Protein AF-A0A9J7DSN6-F1 (afdb_monomer_lite)

Radius of gyration: 28.39 Å; chains: 1; bounding box: 30×83×42 Å

Foldseek 3Di:
DVVVVVVVVVVVVVVVVVVVVVPPDPPPPPPVPPPPPDQLVVVLVPDDDPQCKFWWAFPVRDIDIDSDPSRVSVCCNPVVTDTDTDHPVSPPPPD

pLDDT: mean 81.46, std 17.18, range [42.59, 98.06]

Organism: Spodoptera litura (NCBI:txid69820)

Sequence (95 aa):
MIVRKVVTSLMLIGLAAEVWSHVEIEADDYFFPLEPEINYCKMSDQCWHDFVPICGQDVRGVTRIFNDNCDLFEYNCDEKRQYRHVKMDMCKVDS

Secondary structure (DSSP, 8-state):
-HHHHHHHHHHHHHHHHHHHHTT----S-----------HHHHHHT-------EEEE-TT--EEEESSHHHHHHHHHHTT--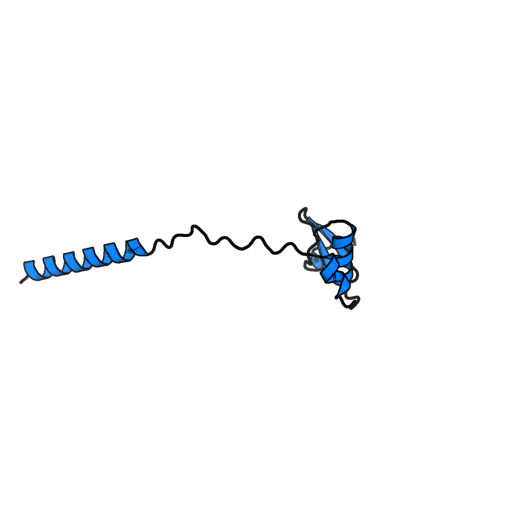-EEE-GGGS----

Structure (mmCIF, N/CA/C/O backbone):
data_AF-A0A9J7DSN6-F1
#
_entry.id   AF-A0A9J7DSN6-F1
#
loop_
_atom_site.group_PDB
_atom_site.id
_atom_site.type_symbol
_atom_site.label_atom_id
_atom_site.label_alt_id
_atom_site.label_comp_id
_atom_site.label_asym_id
_atom_site.label_entity_id
_atom_site.label_seq_id
_atom_site.pdbx_PDB_ins_code
_atom_site.Cartn_x
_atom_site.Cartn_y
_atom_site.Cartn_z
_atom_site.occupancy
_atom_site.B_iso_or_equiv
_atom_site.auth_seq_id
_atom_site.auth_comp_id
_atom_site.auth_asym_id
_atom_site.auth_atom_id
_atom_site.pdbx_PDB_model_num
ATOM 1 N N . MET A 1 1 ? -8.545 -75.964 20.159 1.00 61.34 1 MET A N 1
ATOM 2 C CA . MET A 1 1 ? -7.575 -74.844 20.037 1.00 61.34 1 MET A CA 1
ATOM 3 C C . MET A 1 1 ? -7.989 -73.784 19.016 1.00 61.34 1 MET A C 1
ATOM 5 O O . MET A 1 1 ? -7.808 -72.610 19.306 1.00 61.34 1 MET A O 1
ATOM 9 N N . ILE A 1 2 ? -8.564 -74.160 17.867 1.00 70.69 2 ILE A N 1
ATOM 10 C CA . ILE A 1 2 ? -8.971 -73.231 16.792 1.00 70.69 2 ILE A CA 1
ATOM 11 C C . ILE A 1 2 ? -10.031 -72.219 17.258 1.00 70.69 2 ILE A C 1
ATOM 13 O O . ILE A 1 2 ? -9.841 -71.023 17.087 1.00 70.69 2 ILE A O 1
ATOM 17 N N . VAL A 1 3 ? -11.074 -72.674 17.959 1.0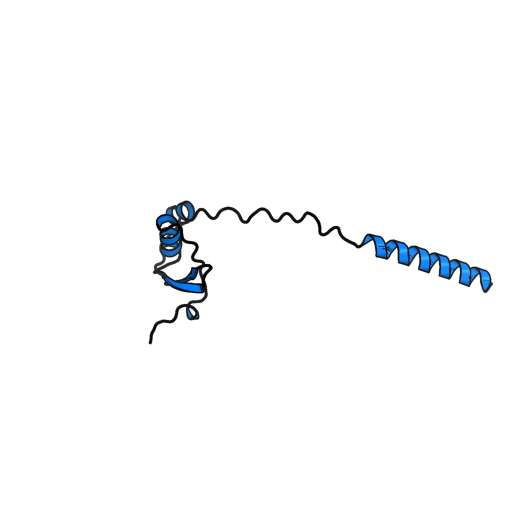0 72.00 3 VAL A N 1
ATOM 18 C CA . VAL A 1 3 ? -12.164 -71.808 18.457 1.00 72.00 3 VAL A CA 1
ATOM 19 C C . VAL A 1 3 ? -11.649 -70.695 19.378 1.00 72.00 3 VAL A C 1
ATOM 21 O O . VAL A 1 3 ? -12.048 -69.546 19.246 1.00 72.00 3 VAL A O 1
ATOM 24 N N . ARG A 1 4 ? -10.685 -71.006 20.255 1.00 71.50 4 ARG A N 1
ATOM 25 C CA . ARG A 1 4 ? -10.069 -70.019 21.157 1.00 71.50 4 ARG A CA 1
ATOM 26 C C . ARG A 1 4 ? -9.314 -68.934 20.387 1.00 71.50 4 ARG A C 1
ATOM 28 O O . ARG A 1 4 ? -9.447 -67.771 20.730 1.00 71.50 4 ARG A O 1
ATOM 35 N N . LYS A 1 5 ? -8.580 -69.318 19.333 1.00 70.44 5 LYS A N 1
ATOM 36 C CA . LYS A 1 5 ? -7.843 -68.381 18.468 1.00 70.44 5 LYS A CA 1
ATOM 37 C C . LYS A 1 5 ? -8.780 -67.471 17.670 1.00 70.44 5 LYS A C 1
ATOM 39 O O . LYS A 1 5 ? -8.499 -66.286 17.531 1.00 70.44 5 LYS A O 1
ATOM 44 N N . VAL A 1 6 ? -9.899 -68.014 17.187 1.00 76.56 6 VAL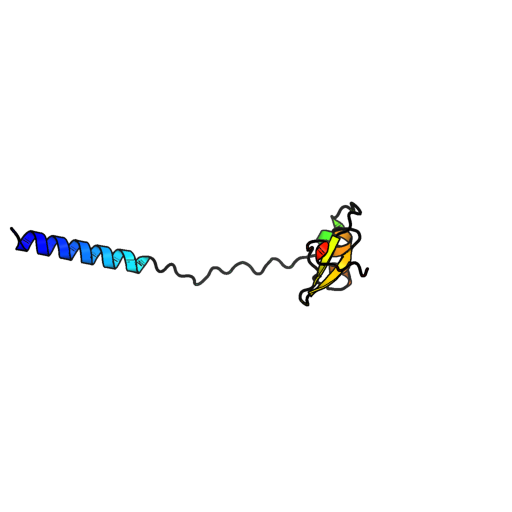 A N 1
ATOM 45 C CA . VAL A 1 6 ? -10.915 -67.252 16.444 1.00 76.56 6 VAL A CA 1
ATOM 46 C C . VAL A 1 6 ? -11.582 -66.212 17.346 1.00 76.56 6 VAL A C 1
ATOM 48 O O . VAL A 1 6 ? -11.664 -65.047 16.971 1.00 76.56 6 VAL A O 1
ATOM 51 N N . VAL A 1 7 ? -11.965 -66.595 18.568 1.00 77.75 7 VAL A N 1
ATOM 52 C CA . VAL A 1 7 ? -12.583 -65.676 19.539 1.00 77.75 7 VAL A CA 1
ATOM 53 C C . VAL A 1 7 ? -11.615 -64.569 19.964 1.00 77.75 7 VAL A C 1
ATOM 55 O O . VAL A 1 7 ? -12.002 -63.404 19.998 1.00 77.75 7 VAL A O 1
ATOM 58 N N . THR A 1 8 ? -10.344 -64.894 20.224 1.00 73.94 8 THR A N 1
ATOM 59 C CA . THR A 1 8 ? -9.341 -63.868 20.555 1.00 73.94 8 THR A CA 1
ATOM 60 C C . THR A 1 8 ? -9.077 -62.920 19.389 1.00 73.94 8 THR A C 1
ATOM 62 O O . THR A 1 8 ? -8.883 -61.731 19.610 1.00 73.94 8 THR A O 1
ATOM 65 N N . SER A 1 9 ? -9.101 -63.422 18.150 1.00 73.75 9 SER A N 1
ATOM 66 C CA . SER A 1 9 ? -8.902 -62.584 16.965 1.00 73.75 9 SER A CA 1
ATOM 67 C C . SER A 1 9 ? -10.075 -61.628 16.741 1.00 73.75 9 SER A C 1
ATOM 69 O O . SER A 1 9 ? -9.849 -60.468 16.425 1.00 73.75 9 SER A O 1
ATOM 71 N N . LEU A 1 10 ? -11.314 -62.086 16.945 1.00 75.50 10 LEU A N 1
ATOM 72 C CA . LEU A 1 10 ? -12.515 -61.250 16.826 1.00 75.50 10 LEU A CA 1
ATOM 73 C C . LEU A 1 10 ? -12.563 -60.146 17.891 1.00 75.50 10 LEU A C 1
ATOM 75 O O . LEU A 1 10 ? -12.901 -59.014 17.564 1.00 75.50 10 LEU A O 1
ATOM 79 N N . MET A 1 11 ? -12.159 -60.446 19.131 1.00 73.75 11 MET A N 1
ATOM 80 C CA . MET A 1 11 ? -12.051 -59.443 20.202 1.00 73.75 11 MET A CA 1
ATOM 81 C C . MET A 1 11 ? -11.028 -58.347 19.872 1.00 73.75 11 MET A C 1
ATOM 83 O O . MET A 1 11 ? -11.305 -57.170 20.077 1.00 73.75 11 MET A O 1
ATOM 87 N N . LEU A 1 12 ? -9.861 -58.715 19.326 1.00 71.12 12 LEU A N 1
ATOM 88 C CA . LEU A 1 12 ? -8.834 -57.744 18.926 1.00 71.12 12 LEU A CA 1
ATOM 89 C C . LEU A 1 12 ? -9.296 -56.853 17.766 1.00 71.12 12 LEU A C 1
ATOM 91 O O . LEU A 1 12 ? -9.023 -55.657 17.774 1.00 71.12 12 LEU A O 1
ATOM 95 N N . ILE A 1 13 ? -10.007 -57.423 16.789 1.00 71.25 13 ILE A N 1
ATOM 96 C CA . ILE A 1 13 ? -10.554 -56.666 15.655 1.00 71.25 13 ILE A CA 1
ATOM 97 C C . ILE A 1 13 ? -11.658 -55.706 16.126 1.00 71.25 13 ILE A C 1
ATOM 99 O O . ILE A 1 13 ? -11.680 -54.560 15.689 1.00 71.25 13 ILE A O 1
ATOM 103 N N . GLY A 1 14 ? -12.530 -56.141 17.044 1.00 67.69 14 GLY A N 1
ATOM 104 C CA . GLY A 1 14 ? -13.565 -55.287 17.638 1.00 67.69 14 GLY A CA 1
ATOM 105 C C . GLY A 1 14 ? -12.982 -54.101 18.412 1.00 67.69 14 GLY A C 1
ATOM 106 O O . GLY A 1 14 ? -13.364 -52.964 18.159 1.00 67.69 14 GLY A O 1
ATOM 107 N N . LEU A 1 15 ? -11.984 -54.346 19.270 1.00 63.44 15 LEU A N 1
ATOM 108 C CA . LEU A 1 15 ? -11.282 -53.285 20.005 1.00 63.44 15 LEU A CA 1
ATOM 109 C C . LEU A 1 15 ? -10.561 -52.301 19.070 1.00 63.44 15 LEU A C 1
ATOM 111 O O . LEU A 1 15 ? -10.580 -51.097 19.306 1.00 63.44 15 LEU A O 1
ATOM 115 N N . ALA A 1 16 ? -9.938 -52.790 17.992 1.00 63.62 16 ALA A N 1
ATOM 116 C CA . ALA A 1 16 ? -9.283 -51.924 17.012 1.00 63.62 16 ALA A CA 1
ATOM 117 C C . ALA A 1 16 ? -10.281 -51.023 16.261 1.00 63.62 16 ALA A C 1
ATOM 119 O O . ALA A 1 16 ? -9.949 -49.877 15.965 1.00 63.62 16 ALA A O 1
ATOM 120 N N . ALA A 1 17 ? -11.496 -51.511 15.986 1.00 60.16 17 ALA A N 1
ATOM 121 C CA . ALA A 1 17 ? -12.546 -50.721 15.345 1.00 60.16 17 ALA A CA 1
ATOM 122 C C . ALA A 1 17 ? -13.061 -49.585 16.249 1.00 60.16 17 ALA A C 1
ATOM 124 O O . ALA A 1 17 ? -13.272 -48.476 15.763 1.00 60.16 17 ALA A O 1
ATOM 125 N N . GLU A 1 18 ? -13.199 -49.819 17.560 1.00 58.09 18 GLU A N 1
ATOM 126 C CA . GLU A 1 18 ? -13.599 -48.774 18.518 1.00 58.09 18 GLU A CA 1
ATOM 127 C C . GLU A 1 18 ? -12.541 -47.663 18.634 1.00 58.09 18 GLU A C 1
ATOM 129 O O . GLU A 1 18 ? -12.885 -46.480 18.616 1.00 58.09 18 GLU A O 1
ATOM 134 N N . VAL A 1 19 ? -11.251 -48.027 18.659 1.00 58.31 19 VAL A N 1
ATOM 135 C CA . VAL A 1 19 ? -10.126 -47.072 18.726 1.00 58.31 19 VAL A CA 1
ATOM 136 C C . VAL A 1 19 ? -10.097 -46.121 17.523 1.00 58.31 19 VAL A C 1
ATOM 138 O O . VAL A 1 19 ? -9.736 -44.958 17.680 1.00 58.31 19 VAL A O 1
ATOM 141 N N . TRP A 1 20 ? -10.486 -46.584 16.332 1.00 56.34 20 TRP A N 1
ATOM 142 C CA . TRP A 1 20 ? -10.474 -45.753 15.120 1.00 56.34 20 TRP A CA 1
ATOM 143 C C . TRP A 1 20 ? -11.635 -44.752 15.071 1.00 56.34 20 TRP A C 1
ATOM 145 O O . TRP A 1 20 ? -11.488 -43.701 14.457 1.00 56.34 20 TRP A O 1
ATOM 155 N N . SER A 1 21 ? -12.754 -45.029 15.749 1.00 55.91 21 SER A N 1
ATOM 156 C CA . SER A 1 21 ? -13.906 -44.113 15.773 1.00 55.91 21 SER A CA 1
ATOM 157 C C . SER A 1 21 ? -13.707 -42.882 16.669 1.00 55.91 21 SER A C 1
ATOM 159 O O . SER A 1 21 ? -14.362 -41.868 16.471 1.00 55.91 21 SER A O 1
ATOM 161 N N . HIS A 1 22 ? -12.770 -42.933 17.623 1.00 55.31 22 HIS A N 1
ATOM 162 C CA . HIS A 1 22 ? -12.481 -41.817 18.533 1.00 55.31 22 HIS A CA 1
ATOM 163 C C . HIS A 1 22 ? -11.464 -40.801 17.983 1.00 55.31 22 HIS A C 1
ATOM 165 O O . HIS A 1 22 ? -11.069 -39.885 18.701 1.00 55.31 22 HIS A O 1
ATOM 171 N N . VAL A 1 23 ? -11.037 -40.943 16.723 1.00 48.75 23 VAL A N 1
ATOM 172 C CA . VAL A 1 23 ? -10.168 -39.973 16.031 1.00 48.75 23 VAL A CA 1
ATOM 173 C C . VAL A 1 23 ? -10.958 -39.202 14.965 1.00 48.75 23 VAL A C 1
ATOM 175 O O . VAL A 1 23 ? -10.435 -38.821 13.925 1.00 48.75 23 VAL A O 1
ATOM 178 N N . GLU A 1 24 ? -12.233 -38.927 15.221 1.00 56.25 24 GLU A N 1
ATOM 179 C CA . GLU A 1 24 ? -12.893 -37.761 14.636 1.00 56.25 24 GLU A CA 1
ATOM 180 C C . GLU A 1 24 ? -12.673 -36.605 15.611 1.00 56.25 24 GLU A C 1
ATOM 182 O O . GLU A 1 24 ? -13.427 -36.379 16.551 1.00 56.25 24 GLU A O 1
ATOM 187 N N . ILE A 1 25 ? -11.525 -35.948 15.438 1.00 55.12 25 ILE A N 1
ATOM 188 C CA . ILE A 1 25 ? -11.205 -34.680 16.087 1.00 55.12 25 ILE A CA 1
ATOM 189 C C . ILE A 1 25 ? -12.317 -33.707 15.691 1.00 55.12 25 ILE A C 1
ATOM 191 O O . ILE A 1 25 ? -12.457 -33.403 14.506 1.00 55.12 25 ILE A O 1
ATOM 195 N N . GLU A 1 26 ? -13.103 -33.258 16.670 1.00 54.59 26 GLU A N 1
ATOM 196 C CA . GLU A 1 26 ? -14.049 -32.151 16.532 1.00 54.59 26 GLU A CA 1
ATOM 197 C C . GLU A 1 26 ? -13.304 -30.969 15.892 1.00 54.59 26 GLU A C 1
ATOM 199 O O . GLU A 1 26 ? -12.445 -30.333 16.500 1.00 54.59 26 GLU A O 1
ATOM 204 N N . ALA A 1 27 ? -13.584 -30.731 14.611 1.00 57.41 27 ALA A N 1
ATOM 205 C CA . ALA A 1 27 ? -13.110 -29.575 13.856 1.00 57.41 27 ALA A CA 1
ATOM 206 C C . ALA A 1 27 ? -14.016 -28.350 14.076 1.00 57.41 27 ALA A C 1
ATOM 208 O O . ALA A 1 27 ? -13.937 -27.377 13.327 1.00 57.41 27 ALA A O 1
ATOM 209 N N . ASP A 1 28 ? -14.863 -28.406 15.100 1.00 57.91 28 ASP A N 1
ATOM 210 C CA . ASP A 1 28 ? -15.717 -27.319 15.533 1.00 57.91 28 ASP A CA 1
ATOM 211 C C . ASP A 1 28 ? -14.977 -26.579 16.658 1.00 57.91 28 ASP A C 1
ATOM 213 O O . ASP A 1 28 ? -14.627 -27.165 17.675 1.00 57.91 28 ASP A O 1
ATOM 217 N N . ASP A 1 29 ? -14.698 -25.294 16.433 1.00 53.66 29 ASP A N 1
ATOM 218 C CA . ASP A 1 29 ? -14.111 -24.324 17.377 1.00 53.66 29 ASP A CA 1
ATOM 219 C C . ASP A 1 29 ? -12.599 -24.051 17.321 1.00 53.66 29 ASP A C 1
ATOM 221 O O . ASP A 1 29 ? -12.055 -23.407 18.224 1.00 53.66 29 ASP A O 1
ATOM 225 N N . TYR A 1 30 ? -11.927 -24.292 16.188 1.00 51.22 30 TYR A N 1
ATOM 226 C CA . TYR A 1 30 ? -10.850 -23.358 15.813 1.00 51.22 30 TYR A CA 1
ATOM 227 C C . TYR A 1 30 ? -11.476 -22.040 15.340 1.00 51.22 30 TYR A C 1
ATOM 229 O O . TYR A 1 30 ? -11.422 -21.669 14.167 1.00 51.22 30 TYR A O 1
ATOM 237 N N . PHE A 1 31 ? -12.072 -21.311 16.290 1.00 54.84 31 PHE A N 1
ATOM 238 C CA . PHE A 1 31 ? -12.234 -19.869 16.212 1.00 54.84 31 PHE A CA 1
ATOM 239 C C . PHE A 1 31 ? -10.819 -19.294 16.165 1.00 54.84 31 PHE A C 1
ATOM 241 O O . PHE A 1 31 ? -10.219 -18.956 17.186 1.00 54.84 31 PHE A O 1
ATOM 248 N N . PHE A 1 32 ? -10.242 -19.253 14.963 1.00 54.88 32 PHE A N 1
ATOM 249 C CA . PHE A 1 32 ? -9.133 -18.361 14.691 1.00 54.88 32 PHE A CA 1
ATOM 250 C C . PHE A 1 32 ? -9.615 -16.987 15.147 1.00 54.88 32 PHE A C 1
ATOM 252 O O . PHE A 1 32 ? -10.655 -16.538 14.653 1.00 54.88 32 PHE A O 1
ATOM 259 N N . PRO A 1 33 ? -8.943 -16.347 16.122 1.00 59.00 33 PRO A N 1
ATOM 260 C CA . PRO A 1 33 ? -9.264 -14.979 16.472 1.00 59.00 33 PRO A CA 1
ATOM 261 C C . PRO A 1 33 ? -9.327 -14.209 15.161 1.00 59.00 33 PRO A C 1
ATOM 263 O O . PRO A 1 33 ? -8.376 -14.299 14.379 1.00 59.00 33 PRO A O 1
ATOM 266 N N . LEU A 1 34 ? -10.468 -13.554 14.904 1.00 59.28 34 LEU A N 1
ATOM 267 C CA . LEU A 1 34 ? -10.626 -12.563 13.840 1.00 59.28 34 LEU A CA 1
ATOM 268 C C . LEU A 1 34 ? -9.284 -11.850 13.709 1.00 59.28 34 LEU A C 1
ATOM 270 O O . LEU A 1 34 ? -8.801 -11.334 14.723 1.00 59.28 34 LEU A O 1
ATOM 274 N N . GLU A 1 35 ? -8.643 -11.949 12.538 1.00 60.19 35 GLU A N 1
ATOM 275 C CA . GLU A 1 35 ? -7.322 -11.358 12.314 1.00 60.19 35 GLU A CA 1
ATOM 276 C C . GLU A 1 35 ? -7.310 -9.975 12.973 1.00 60.19 35 GLU A C 1
ATOM 278 O O . GLU A 1 35 ? -8.257 -9.210 12.753 1.00 60.19 35 GLU A O 1
ATOM 283 N N . PRO A 1 36 ? -6.342 -9.683 13.863 1.00 63.84 36 PRO A N 1
ATOM 284 C CA . PRO A 1 36 ? -6.389 -8.468 14.660 1.00 63.84 36 PRO A CA 1
ATOM 285 C C . PRO A 1 36 ? -6.582 -7.283 13.721 1.00 63.84 36 PRO A C 1
ATOM 287 O O . PRO A 1 36 ? -5.843 -7.164 12.742 1.00 63.84 36 PRO A O 1
ATOM 290 N N . GLU A 1 37 ? -7.585 -6.442 13.997 1.00 71.69 37 GLU A N 1
ATOM 291 C CA . GLU A 1 37 ? -7.865 -5.260 13.184 1.00 71.69 37 GLU A CA 1
ATOM 292 C C . GLU A 1 37 ? -6.559 -4.480 12.981 1.00 71.69 37 GLU A C 1
ATOM 294 O O . GLU A 1 37 ? -5.972 -3.945 13.929 1.00 71.69 37 GLU A O 1
ATOM 299 N N . ILE A 1 38 ? -6.056 -4.481 11.743 1.00 84.44 38 ILE A N 1
ATOM 300 C CA . ILE A 1 38 ? -4.748 -3.911 11.428 1.00 84.44 38 ILE A CA 1
ATOM 301 C C . ILE A 1 38 ? -4.849 -2.395 11.582 1.00 84.44 38 ILE A C 1
ATOM 303 O O . ILE A 1 38 ? -5.466 -1.704 10.770 1.00 84.44 38 ILE A O 1
ATOM 307 N N . ASN A 1 39 ? -4.226 -1.858 12.630 1.00 92.56 39 ASN A N 1
ATOM 308 C CA . ASN A 1 39 ? -4.164 -0.420 12.853 1.00 92.56 39 ASN A CA 1
ATOM 309 C C . ASN A 1 39 ? -3.002 0.191 12.058 1.00 92.56 39 ASN A C 1
ATOM 311 O O . ASN A 1 39 ? -1.909 0.399 12.588 1.00 92.56 39 ASN A O 1
ATOM 315 N N . TYR A 1 40 ? -3.257 0.489 10.784 1.00 95.44 40 TYR A N 1
ATOM 316 C CA . TYR A 1 40 ? -2.267 1.086 9.883 1.00 95.44 40 TYR A CA 1
ATOM 317 C C . TYR A 1 40 ? -1.718 2.424 10.384 1.00 95.44 40 TYR A C 1
ATOM 319 O O . TYR A 1 40 ? -0.533 2.687 10.223 1.00 95.44 40 TYR A O 1
ATOM 327 N N . CYS A 1 41 ? -2.539 3.231 11.061 1.00 95.94 41 CYS A N 1
ATOM 328 C CA . CYS A 1 41 ? -2.114 4.522 11.601 1.00 95.94 41 CYS A CA 1
ATOM 329 C C . CYS A 1 41 ? -1.022 4.359 12.661 1.00 95.94 41 CYS A C 1
ATOM 331 O O . CYS A 1 41 ? -0.010 5.047 12.639 1.00 95.94 41 CYS A O 1
ATOM 333 N N . LYS A 1 42 ? -1.186 3.384 13.561 1.00 96.06 42 LYS A N 1
ATOM 334 C CA . LYS A 1 42 ? -0.176 3.061 14.573 1.00 96.06 42 LYS A CA 1
ATOM 335 C C . LYS A 1 42 ? 1.086 2.441 13.963 1.00 96.06 42 LYS A C 1
ATOM 337 O O . LYS A 1 42 ? 2.169 2.597 14.525 1.00 96.06 42 LYS A O 1
ATOM 342 N N . MET A 1 43 ? 0.946 1.693 12.869 1.00 94.75 43 MET A N 1
ATOM 343 C CA . MET A 1 43 ? 2.089 1.112 12.162 1.00 94.75 43 MET A CA 1
ATOM 344 C C . MET A 1 43 ? 2.910 2.194 11.467 1.00 94.75 43 MET A C 1
ATOM 346 O O . MET A 1 43 ? 4.122 2.188 11.631 1.00 94.75 43 MET A O 1
ATOM 350 N N . SER A 1 44 ? 2.256 3.126 10.769 1.00 96.00 44 SER A N 1
ATOM 351 C CA . SER A 1 44 ? 2.887 4.291 10.140 1.00 96.00 44 SER A CA 1
ATOM 352 C C . SER A 1 44 ? 3.624 5.168 11.162 1.00 96.00 44 SER A C 1
ATOM 354 O O . SER A 1 44 ? 4.805 5.429 10.971 1.00 96.00 44 SER A O 1
ATOM 356 N N . ASP A 1 45 ? 2.997 5.508 12.295 1.00 95.94 45 ASP A N 1
ATOM 357 C CA . ASP A 1 45 ? 3.584 6.388 13.329 1.00 95.94 45 ASP A CA 1
ATOM 358 C C . ASP A 1 45 ? 4.898 5.854 13.938 1.00 95.94 45 ASP A C 1
ATOM 360 O O . ASP A 1 45 ? 5.753 6.612 14.387 1.00 95.94 45 ASP A O 1
ATOM 364 N N . GLN A 1 46 ? 5.086 4.531 13.941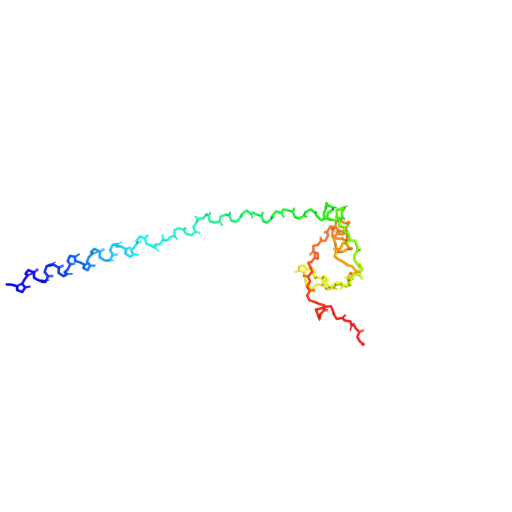 1.00 96.12 46 GLN A N 1
ATOM 365 C CA . GLN A 1 46 ? 6.294 3.872 14.457 1.00 96.12 46 GLN A CA 1
ATOM 366 C C . GLN A 1 46 ? 7.241 3.391 13.345 1.00 96.12 46 GLN A C 1
ATOM 368 O O . GLN A 1 46 ? 8.243 2.729 13.633 1.00 96.12 46 GLN A O 1
ATOM 373 N N . CYS A 1 47 ? 6.909 3.661 12.083 1.00 96.44 47 CYS A N 1
ATOM 374 C CA . CYS A 1 47 ? 7.651 3.172 10.933 1.00 96.44 47 CYS A CA 1
ATOM 375 C C . CYS A 1 47 ? 8.874 4.050 10.642 1.00 96.44 47 CYS A C 1
ATOM 377 O O . CYS A 1 47 ? 8.881 5.250 10.905 1.00 96.44 47 CYS A O 1
ATOM 379 N N . TRP A 1 48 ? 9.921 3.439 10.090 1.00 97.56 48 TRP A N 1
ATOM 380 C CA . TRP A 1 48 ? 11.126 4.136 9.649 1.00 97.56 48 TRP A CA 1
ATOM 381 C C . TRP A 1 48 ? 11.250 4.025 8.136 1.00 97.56 48 TRP A C 1
ATOM 383 O O . TRP A 1 48 ? 11.381 2.916 7.621 1.00 97.56 48 TRP A O 1
ATOM 393 N N . HIS A 1 49 ? 11.239 5.168 7.452 1.00 98.00 49 HIS A N 1
ATOM 394 C CA . HIS A 1 49 ? 11.383 5.227 6.001 1.00 98.00 49 HIS A CA 1
ATOM 395 C C . HIS A 1 49 ? 12.779 4.773 5.568 1.00 98.00 49 HIS A C 1
ATOM 397 O O . HIS A 1 49 ? 13.791 5.373 5.948 1.00 98.00 49 HIS A O 1
ATOM 403 N N . ASP A 1 50 ? 12.825 3.720 4.755 1.00 96.44 50 ASP A N 1
ATOM 404 C CA . ASP A 1 50 ? 14.030 3.244 4.074 1.00 96.44 50 ASP A CA 1
ATOM 405 C C . ASP A 1 50 ? 14.073 3.667 2.596 1.00 96.44 50 ASP A C 1
ATOM 407 O O . ASP A 1 50 ? 15.114 3.519 1.952 1.00 96.44 50 ASP A O 1
ATOM 411 N N . PHE A 1 51 ? 12.974 4.238 2.079 1.00 95.62 51 PHE A N 1
ATOM 412 C CA . PHE A 1 51 ? 12.795 4.651 0.685 1.00 95.62 51 PHE A CA 1
ATOM 413 C C . PHE A 1 51 ? 13.060 3.529 -0.336 1.00 95.62 51 PHE A C 1
ATOM 415 O O . PHE A 1 51 ? 13.453 3.798 -1.478 1.00 95.62 51 PHE A O 1
ATOM 422 N N . VAL A 1 52 ? 12.878 2.265 0.064 1.00 96.25 52 VAL A N 1
ATOM 4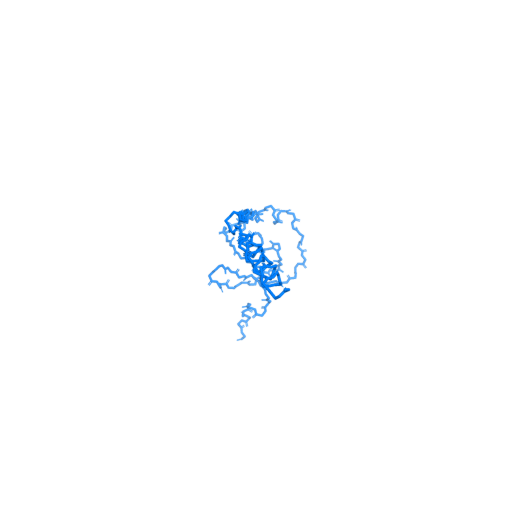23 C CA . VAL A 1 52 ? 12.965 1.115 -0.838 1.00 96.25 52 VAL A CA 1
ATOM 424 C C . VAL A 1 52 ? 11.584 0.866 -1.450 1.00 96.25 52 VAL A C 1
ATOM 426 O O . VAL A 1 52 ? 10.677 0.436 -0.737 1.00 96.25 52 VAL A O 1
ATOM 429 N N . PRO A 1 53 ? 11.405 1.058 -2.771 1.00 96.50 53 PRO A N 1
ATOM 430 C CA . PRO A 1 53 ? 10.088 0.989 -3.384 1.00 96.50 53 PRO A CA 1
ATOM 431 C C . PRO A 1 53 ? 9.483 -0.404 -3.256 1.00 96.50 53 PRO A C 1
ATOM 433 O O . PRO A 1 53 ? 10.151 -1.418 -3.485 1.00 96.50 53 PRO A O 1
ATOM 436 N N . ILE A 1 54 ? 8.183 -0.446 -2.971 1.00 96.88 54 ILE A N 1
ATOM 437 C CA . ILE A 1 54 ? 7.406 -1.682 -2.868 1.00 96.88 54 ILE A CA 1
ATOM 438 C C . ILE A 1 54 ? 6.166 -1.639 -3.759 1.00 96.88 54 ILE A C 1
ATOM 440 O O . ILE A 1 54 ? 5.674 -0.576 -4.139 1.00 96.88 54 ILE A O 1
ATOM 444 N N . CYS A 1 55 ? 5.624 -2.816 -4.061 1.00 97.69 55 CYS A N 1
ATOM 445 C CA . CYS A 1 55 ? 4.329 -2.939 -4.713 1.00 97.69 55 CYS A CA 1
ATOM 446 C C . CYS A 1 55 ? 3.255 -3.285 -3.682 1.00 97.69 55 CYS A C 1
ATOM 448 O O . CYS A 1 55 ? 3.373 -4.277 -2.966 1.00 97.69 55 CYS A O 1
ATOM 450 N N . GLY A 1 56 ? 2.185 -2.501 -3.621 1.00 97.06 56 GLY A N 1
ATOM 451 C CA . GLY A 1 56 ? 0.986 -2.839 -2.868 1.00 97.06 56 GLY A CA 1
ATOM 452 C C . GLY A 1 56 ? -0.132 -3.317 -3.788 1.00 97.06 56 GLY A C 1
ATOM 453 O O . GLY A 1 56 ? -0.290 -2.807 -4.895 1.00 97.06 56 GLY A O 1
ATOM 454 N N . GLN A 1 57 ? -0.959 -4.244 -3.307 1.00 96.38 57 GLN A N 1
ATOM 455 C CA . GLN A 1 57 ? -2.183 -4.689 -3.977 1.00 96.38 57 GLN A CA 1
ATOM 456 C C . GLN A 1 57 ? -3.380 -4.634 -3.021 1.00 96.38 57 GLN A C 1
ATOM 458 O O . GLN A 1 57 ? -3.258 -5.080 -1.881 1.00 96.38 57 GLN A O 1
ATOM 463 N N . ASP A 1 58 ? -4.527 -4.122 -3.470 1.00 94.19 58 ASP A N 1
ATOM 464 C CA . ASP A 1 58 ? -5.776 -4.149 -2.698 1.00 94.19 58 ASP A CA 1
ATOM 465 C C . ASP A 1 58 ? -6.548 -5.477 -2.853 1.00 94.19 58 ASP A C 1
ATOM 467 O O . ASP A 1 58 ? -6.209 -6.350 -3.655 1.00 94.19 58 ASP A O 1
ATOM 471 N N . VAL A 1 59 ? -7.642 -5.630 -2.105 1.00 91.25 59 VAL A N 1
ATOM 472 C CA . VAL A 1 59 ? -8.519 -6.817 -2.177 1.00 91.25 59 VAL A CA 1
ATOM 473 C C . VAL A 1 59 ? -9.194 -7.017 -3.543 1.00 91.25 59 VAL A C 1
ATOM 475 O O . VAL A 1 59 ? -9.696 -8.100 -3.830 1.00 91.25 59 VAL A O 1
ATOM 478 N N . ARG A 1 60 ? -9.218 -5.987 -4.397 1.00 92.75 60 ARG A N 1
ATOM 479 C CA . ARG A 1 60 ? -9.784 -6.018 -5.754 1.00 92.75 60 ARG A CA 1
ATOM 480 C C . ARG A 1 60 ? -8.720 -6.307 -6.816 1.00 92.75 60 ARG A C 1
ATOM 482 O O . ARG A 1 60 ? -9.053 -6.358 -7.999 1.00 92.75 60 ARG A O 1
ATOM 489 N N . GLY A 1 61 ? -7.463 -6.492 -6.414 1.00 92.62 61 GLY A N 1
ATOM 490 C CA . GLY A 1 61 ? -6.335 -6.726 -7.309 1.00 92.62 61 GLY A CA 1
ATOM 491 C C . GLY A 1 61 ? -5.743 -5.458 -7.930 1.00 92.62 61 GLY A C 1
ATOM 492 O O . GLY A 1 61 ? -4.879 -5.577 -8.796 1.00 92.62 61 GLY A O 1
ATOM 493 N N . VAL A 1 62 ? -6.168 -4.261 -7.512 1.00 93.94 62 VAL A N 1
ATOM 494 C CA . VAL A 1 62 ? -5.575 -2.993 -7.954 1.00 93.94 62 VAL A CA 1
ATOM 495 C C . VAL A 1 62 ? -4.188 -2.872 -7.342 1.00 93.94 62 VAL A C 1
ATOM 497 O O . VAL A 1 62 ? -4.028 -2.950 -6.125 1.00 93.94 62 VAL A O 1
ATOM 500 N N . THR A 1 63 ? -3.184 -2.690 -8.193 1.00 95.62 63 THR A N 1
ATOM 501 C CA . THR A 1 63 ? -1.782 -2.574 -7.788 1.00 95.62 63 THR A CA 1
ATOM 502 C C . THR A 1 63 ? -1.313 -1.128 -7.826 1.00 95.62 63 THR A C 1
ATOM 504 O O . THR A 1 63 ? -1.695 -0.374 -8.722 1.00 95.62 63 THR A O 1
ATOM 507 N N . ARG A 1 64 ? -0.442 -0.751 -6.892 1.00 94.88 64 ARG A N 1
ATOM 508 C CA . ARG A 1 64 ? 0.183 0.573 -6.818 1.00 94.88 64 ARG A CA 1
ATOM 509 C C . ARG A 1 64 ? 1.601 0.456 -6.267 1.00 94.88 64 ARG A C 1
ATOM 511 O O . ARG A 1 64 ? 1.833 -0.315 -5.342 1.00 94.88 64 ARG A O 1
ATOM 518 N N . ILE A 1 65 ? 2.526 1.242 -6.812 1.00 96.69 65 ILE A N 1
ATOM 519 C CA . ILE A 1 65 ? 3.883 1.375 -6.269 1.00 96.69 65 ILE A CA 1
ATOM 520 C C . ILE A 1 65 ? 3.869 2.415 -5.141 1.00 96.69 65 ILE A C 1
ATOM 522 O O . ILE A 1 65 ? 3.276 3.487 -5.294 1.00 96.69 65 ILE A O 1
ATOM 526 N N . PHE A 1 66 ? 4.518 2.084 -4.028 1.00 97.56 66 PHE A N 1
ATOM 527 C CA . PHE A 1 66 ? 4.767 2.963 -2.883 1.00 97.56 66 PHE A CA 1
ATOM 528 C C . PHE A 1 66 ? 6.277 3.175 -2.736 1.00 97.56 66 PHE A C 1
ATOM 530 O O . PHE A 1 66 ? 7.057 2.306 -3.136 1.00 97.56 66 PHE A O 1
ATOM 537 N N . ASN A 1 67 ? 6.684 4.327 -2.199 1.00 97.19 67 ASN A N 1
ATOM 538 C CA . ASN A 1 67 ? 8.099 4.666 -2.022 1.00 97.19 67 ASN A CA 1
ATOM 539 C C . ASN A 1 67 ? 8.776 3.752 -0.997 1.00 97.19 67 ASN A C 1
ATOM 541 O O . ASN A 1 67 ? 9.928 3.388 -1.207 1.00 97.19 67 ASN A O 1
ATOM 545 N N . ASP A 1 68 ? 8.051 3.355 0.047 1.00 97.19 68 ASP A N 1
ATOM 546 C CA . ASP A 1 68 ? 8.413 2.274 0.954 1.00 97.19 68 ASP A CA 1
ATOM 547 C C . ASP A 1 68 ? 7.181 1.666 1.654 1.00 97.19 68 ASP A C 1
ATOM 549 O O . ASP A 1 68 ? 6.024 1.898 1.285 1.00 97.19 68 ASP A O 1
ATOM 553 N N . ASN A 1 69 ? 7.432 0.810 2.645 1.00 96.69 69 ASN A N 1
ATOM 554 C CA . ASN A 1 69 ? 6.386 0.147 3.415 1.00 96.69 69 ASN A CA 1
ATOM 555 C C . ASN A 1 69 ? 5.660 1.087 4.391 1.00 96.69 69 ASN A C 1
ATOM 557 O O . ASN A 1 69 ? 4.498 0.841 4.715 1.00 96.69 69 ASN A O 1
ATOM 561 N N . CYS A 1 70 ? 6.310 2.161 4.838 1.00 97.81 70 CYS A N 1
ATOM 562 C CA . CYS A 1 70 ? 5.704 3.166 5.703 1.00 97.81 70 CYS A CA 1
ATOM 563 C C . CYS A 1 70 ? 4.680 3.990 4.921 1.00 97.81 70 CYS A C 1
ATOM 565 O O . CYS A 1 70 ? 3.543 4.109 5.376 1.00 97.81 70 CYS A O 1
ATOM 567 N N . ASP A 1 71 ? 5.019 4.415 3.699 1.00 98.06 71 ASP A N 1
ATOM 568 C CA . ASP A 1 71 ? 4.089 5.109 2.796 1.00 98.06 71 ASP A CA 1
ATOM 569 C C . ASP A 1 71 ? 2.844 4.261 2.475 1.00 98.06 71 ASP A C 1
ATOM 571 O O . ASP A 1 71 ? 1.734 4.775 2.314 1.00 98.06 71 ASP A O 1
ATOM 575 N N . LEU A 1 72 ? 2.997 2.934 2.390 1.00 97.62 72 LEU A N 1
ATOM 576 C CA . LEU A 1 72 ? 1.861 2.023 2.233 1.00 97.62 72 LEU A CA 1
ATOM 577 C C . LEU A 1 72 ? 0.950 2.043 3.470 1.00 97.62 72 LEU A C 1
ATOM 579 O O . LEU A 1 72 ? -0.277 2.059 3.330 1.00 97.62 72 LEU A O 1
ATOM 583 N N . PHE A 1 73 ? 1.522 2.036 4.676 1.00 97.62 73 PHE A N 1
ATOM 584 C CA . PHE A 1 73 ? 0.748 2.115 5.916 1.00 97.62 73 PHE A CA 1
ATOM 585 C C . PHE A 1 73 ? 0.067 3.475 6.090 1.00 97.62 73 PHE A C 1
ATOM 587 O O . PHE A 1 73 ? -1.108 3.507 6.456 1.00 97.62 73 PHE A O 1
ATOM 594 N N . GLU A 1 74 ? 0.756 4.569 5.775 1.00 98.00 74 GLU A N 1
ATOM 595 C CA . GLU A 1 74 ? 0.200 5.927 5.751 1.00 98.00 74 GLU A CA 1
ATOM 596 C C . GLU A 1 74 ? -1.007 5.996 4.823 1.00 98.00 74 GLU A C 1
ATOM 598 O O . GLU A 1 74 ? -2.114 6.325 5.248 1.00 98.00 74 GLU A O 1
ATOM 603 N N . TYR A 1 75 ? -0.838 5.539 3.582 1.00 97.75 75 TYR A N 1
ATOM 604 C CA . TYR A 1 75 ? -1.916 5.522 2.604 1.00 97.75 75 TYR A CA 1
ATOM 605 C C . TYR A 1 75 ? -3.125 4.702 3.070 1.00 97.75 75 TYR A C 1
ATOM 607 O O . TYR A 1 75 ? -4.272 5.125 2.920 1.00 97.75 75 TYR A O 1
ATOM 615 N N . ASN A 1 76 ? -2.897 3.528 3.663 1.00 96.94 76 ASN A N 1
ATOM 616 C CA . ASN A 1 76 ? -3.982 2.717 4.210 1.00 96.94 76 ASN A CA 1
ATOM 617 C C . ASN A 1 76 ? -4.689 3.400 5.392 1.00 96.94 76 ASN A C 1
ATOM 619 O O . ASN A 1 76 ? -5.916 3.305 5.504 1.00 96.94 76 ASN A O 1
ATOM 623 N N . CYS A 1 77 ? -3.942 4.091 6.259 1.00 96.94 77 CYS A N 1
ATOM 624 C CA . CYS A 1 77 ? -4.492 4.846 7.382 1.00 96.94 77 CYS A CA 1
ATOM 625 C C . CYS A 1 77 ? -5.363 6.018 6.910 1.00 96.94 77 CYS A C 1
ATOM 627 O O . CYS A 1 77 ? -6.507 6.149 7.368 1.00 96.94 77 CYS A O 1
ATOM 629 N N . ASP A 1 78 ? -4.838 6.835 6.000 1.00 97.44 78 ASP A N 1
ATOM 630 C CA . ASP A 1 78 ? -5.449 8.090 5.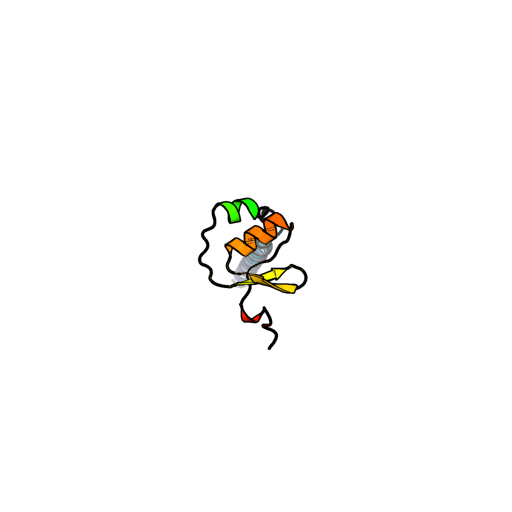565 1.00 97.44 78 ASP A CA 1
ATOM 631 C C . ASP A 1 78 ? -6.670 7.834 4.681 1.00 97.44 78 ASP A C 1
ATOM 633 O O . ASP A 1 78 ? -7.766 8.331 4.945 1.00 97.44 78 ASP A O 1
ATOM 637 N N . GLU A 1 79 ? -6.518 6.958 3.687 1.00 96.44 79 GLU A N 1
ATOM 638 C CA . GLU A 1 79 ? -7.544 6.695 2.674 1.00 96.44 79 GLU A CA 1
ATOM 639 C C . GLU A 1 79 ? -8.509 5.566 3.062 1.00 96.44 79 GLU A C 1
ATOM 641 O O . GLU A 1 79 ? -9.375 5.181 2.269 1.00 96.44 79 GLU A O 1
ATOM 646 N N . LYS A 1 80 ? -8.350 4.995 4.265 1.00 93.69 80 LYS A N 1
ATOM 647 C CA . LYS A 1 80 ? -9.102 3.819 4.743 1.00 93.69 80 LYS A CA 1
ATOM 648 C C . LYS A 1 80 ? -9.052 2.669 3.733 1.00 93.69 80 LYS A C 1
ATOM 650 O O . LYS A 1 80 ? -10.062 2.042 3.407 1.00 93.69 80 LYS A O 1
ATOM 655 N N . ARG A 1 81 ? -7.851 2.418 3.206 1.00 94.25 81 ARG A N 1
ATOM 656 C CA . ARG A 1 81 ? -7.560 1.347 2.245 1.00 94.25 81 ARG A CA 1
ATOM 657 C C . ARG A 1 81 ? -6.875 0.171 2.933 1.00 94.25 81 ARG A C 1
ATOM 659 O O . ARG A 1 81 ? -6.474 0.245 4.088 1.00 94.25 81 ARG A O 1
ATOM 666 N N . GLN A 1 82 ? -6.784 -0.933 2.200 1.00 94.19 82 GLN A N 1
ATOM 667 C CA . GLN A 1 82 ? -6.176 -2.181 2.657 1.00 94.19 82 GLN A CA 1
ATOM 668 C C . GLN A 1 82 ? -5.271 -2.744 1.558 1.00 94.19 82 GLN A C 1
ATOM 670 O O . GLN A 1 82 ? -5.505 -3.824 1.018 1.00 94.19 82 GLN A O 1
ATOM 675 N N . TYR A 1 83 ? -4.260 -1.970 1.171 1.00 96.19 83 TYR A N 1
ATOM 676 C CA . TYR A 1 83 ? -3.181 -2.471 0.329 1.00 96.19 83 TYR A CA 1
ATOM 677 C C . TYR A 1 83 ? -2.268 -3.368 1.163 1.00 96.19 83 TYR A C 1
ATOM 679 O O . TYR A 1 83 ? -1.921 -3.037 2.296 1.00 96.19 83 TYR A O 1
ATOM 687 N N . ARG A 1 84 ? -1.856 -4.496 0.594 1.00 95.12 84 ARG A N 1
ATOM 688 C CA . ARG A 1 84 ? -0.842 -5.392 1.162 1.00 95.12 84 ARG A CA 1
ATOM 689 C C . ARG A 1 84 ? 0.383 -5.412 0.265 1.00 95.12 84 ARG A C 1
ATOM 691 O O . ARG A 1 84 ? 0.242 -5.385 -0.957 1.00 95.12 84 ARG A O 1
ATOM 698 N N . HIS A 1 85 ? 1.566 -5.493 0.863 1.00 95.31 85 HIS A N 1
ATOM 699 C CA . HIS A 1 85 ? 2.803 -5.666 0.113 1.00 95.31 85 HIS A CA 1
ATOM 700 C C . HIS A 1 85 ? 2.757 -6.986 -0.677 1.00 95.31 85 HIS A C 1
ATOM 702 O O . HIS A 1 85 ? 2.458 -8.052 -0.135 1.00 95.31 85 HIS A O 1
ATOM 708 N N . VAL A 1 86 ? 3.036 -6.901 -1.972 1.00 95.50 86 VAL A N 1
ATOM 709 C CA . VAL A 1 86 ? 3.198 -8.019 -2.900 1.00 95.50 86 VAL A CA 1
ATOM 710 C C . VAL A 1 86 ? 4.520 -7.874 -3.652 1.00 95.50 86 VAL A C 1
ATOM 712 O O . VAL A 1 86 ? 5.190 -6.847 -3.584 1.00 95.50 86 VAL A O 1
ATOM 715 N N . LYS A 1 87 ? 4.911 -8.908 -4.395 1.00 94.50 87 LYS A N 1
ATOM 716 C CA . LYS A 1 87 ? 6.131 -8.861 -5.203 1.00 94.50 87 LYS A CA 1
ATOM 717 C C . LYS A 1 87 ? 6.087 -7.707 -6.214 1.00 94.50 87 LYS A C 1
ATOM 719 O O . LYS A 1 87 ? 5.035 -7.409 -6.777 1.00 94.50 87 LYS A O 1
ATOM 724 N N . MET A 1 88 ? 7.243 -7.089 -6.459 1.00 94.19 88 MET A N 1
ATOM 725 C CA . MET A 1 88 ? 7.359 -5.919 -7.337 1.00 94.19 88 MET A CA 1
ATOM 726 C C . MET A 1 88 ? 6.875 -6.186 -8.772 1.00 94.19 88 MET A C 1
ATOM 728 O O . MET A 1 88 ? 6.287 -5.306 -9.388 1.00 94.19 88 MET A O 1
ATOM 732 N N . ASP A 1 89 ? 7.047 -7.409 -9.277 1.00 91.81 89 ASP A N 1
ATOM 733 C CA . ASP A 1 89 ? 6.585 -7.847 -10.604 1.00 91.81 89 ASP A CA 1
ATOM 734 C C . ASP A 1 89 ? 5.056 -7.810 -10.782 1.00 91.81 89 ASP A C 1
ATOM 736 O O . ASP A 1 89 ? 4.569 -7.812 -11.912 1.00 91.81 89 ASP A O 1
ATOM 740 N N . MET A 1 90 ? 4.288 -7.744 -9.689 1.00 91.44 90 MET A N 1
ATOM 741 C CA . MET A 1 90 ? 2.833 -7.575 -9.736 1.00 91.44 90 MET A CA 1
ATOM 742 C C . MET A 1 90 ? 2.429 -6.159 -10.142 1.00 91.44 90 MET A C 1
ATOM 744 O O . MET A 1 90 ? 1.399 -5.974 -10.792 1.00 91.44 90 MET A O 1
ATOM 748 N N . CYS A 1 91 ? 3.228 -5.159 -9.770 1.00 92.50 91 CYS A N 1
ATOM 749 C CA . CYS A 1 91 ? 3.028 -3.798 -10.231 1.00 92.50 91 CYS A CA 1
ATOM 750 C C . CYS A 1 91 ? 3.576 -3.716 -11.649 1.00 92.50 91 CYS A C 1
ATOM 752 O O . CYS A 1 91 ? 4.786 -3.714 -11.869 1.00 92.50 91 CYS A O 1
ATOM 754 N N . LYS A 1 92 ? 2.675 -3.653 -12.630 1.00 78.81 92 LYS A N 1
ATOM 755 C CA . LYS A 1 92 ? 3.070 -3.378 -14.008 1.00 78.81 92 LYS A CA 1
ATOM 756 C C . LYS A 1 92 ? 3.676 -1.980 -14.044 1.00 78.81 92 LYS A C 1
ATOM 758 O O . LYS A 1 92 ? 2.964 -0.991 -13.892 1.00 78.81 92 LYS A O 1
ATOM 763 N N . VAL A 1 93 ? 4.989 -1.899 -14.217 1.00 65.69 93 VAL A N 1
ATOM 764 C CA . VAL A 1 93 ? 5.613 -0.678 -14.716 1.00 65.69 93 VAL A CA 1
ATOM 765 C C . VAL A 1 93 ? 5.185 -0.619 -16.174 1.00 65.69 93 VAL A C 1
ATOM 767 O O . VAL A 1 93 ? 5.720 -1.376 -16.985 1.00 65.69 93 VAL A O 1
ATOM 770 N N . ASP A 1 94 ? 4.137 0.155 -16.478 1.00 58.31 94 ASP A N 1
ATOM 771 C CA . ASP A 1 94 ? 3.735 0.385 -17.866 1.00 58.31 94 ASP A CA 1
ATOM 772 C C . ASP A 1 94 ? 4.997 0.788 -18.639 1.00 58.31 94 ASP A C 1
ATOM 774 O O . ASP A 1 94 ? 5.665 1.771 -18.308 1.00 58.31 94 ASP A O 1
ATOM 778 N N . SER A 1 95 ? 5.385 -0.093 -19.560 1.00 42.59 95 SER A N 1
ATOM 779 C CA . SER A 1 95 ? 6.593 -0.002 -20.378 1.00 42.59 95 SER A CA 1
ATOM 780 C C . SER A 1 95 ? 6.283 0.772 -21.644 1.00 42.59 95 SER A C 1
ATOM 782 O O . SER A 1 95 ? 5.220 0.481 -22.240 1.00 42.59 95 SER A O 1
#